Protein AF-A0A1C3XEY3-F1 (afdb_monomer_lite)

Organism: NCBI:txid108015

InterPro domains:
  IPR000515 ABC transporter type 1, transmembrane domain MetI-like [PS50928] (31-128)
  IPR035906 MetI-like superfamily [G3DSA:1.10.3720.10] (16-128)
  IPR035906 MetI-like superfamily [SSF161098] (24-128)

Radius of gyration: 22.17 Å; chains: 1; bounding box: 40×37×71 Å

pLDDT: mean 81.46, std 12.93, range [42.09, 95.56]

Structure (mmCIF, N/CA/C/O backbone):
data_AF-A0A1C3XEY3-F1
#
_entry.id   AF-A0A1C3XEY3-F1
#
loop_
_atom_site.group_PDB
_atom_site.id
_atom_site.type_symbol
_atom_site.label_atom_id
_atom_site.label_alt_id
_atom_site.label_comp_id
_atom_site.label_asym_id
_atom_site.label_entity_id
_atom_site.label_seq_id
_atom_site.pdbx_PDB_ins_code
_atom_site.Cartn_x
_atom_site.Cartn_y
_atom_site.Cartn_z
_atom_site.occupancy
_atom_site.B_iso_or_equiv
_atom_site.auth_seq_id
_atom_site.auth_comp_id
_atom_site.auth_asym_id
_atom_site.auth_atom_id
_atom_site.pdbx_PDB_model_num
ATOM 1 N N . MET A 1 1 ? 16.962 -22.026 -49.492 1.00 42.09 1 MET A N 1
ATOM 2 C CA . MET A 1 1 ? 18.076 -21.141 -49.080 1.00 42.09 1 MET A CA 1
ATOM 3 C C . MET A 1 1 ? 17.468 -19.792 -48.734 1.00 42.09 1 MET A C 1
ATOM 5 O O . MET A 1 1 ? 16.689 -19.281 -49.525 1.00 42.09 1 MET A O 1
ATOM 9 N N . GLN A 1 2 ? 17.653 -19.347 -47.491 1.00 42.31 2 GLN A N 1
ATOM 10 C CA . GLN A 1 2 ? 16.757 -18.420 -46.796 1.00 42.31 2 GLN A CA 1
ATOM 11 C C . GLN A 1 2 ? 16.961 -16.945 -47.156 1.00 42.31 2 GLN A C 1
ATOM 13 O O . GLN A 1 2 ? 18.085 -16.453 -47.213 1.00 42.31 2 GLN A O 1
ATOM 18 N N . ALA A 1 3 ? 15.832 -16.254 -47.316 1.00 49.28 3 ALA A N 1
ATOM 19 C CA . ALA A 1 3 ? 15.715 -14.808 -47.285 1.00 49.28 3 ALA A CA 1
ATOM 20 C C . ALA A 1 3 ? 15.980 -14.313 -45.855 1.00 49.28 3 ALA A C 1
ATOM 22 O O . ALA A 1 3 ? 15.208 -14.593 -44.940 1.00 49.28 3 ALA A O 1
ATOM 23 N N . ILE A 1 4 ? 17.090 -13.602 -45.667 1.00 54.94 4 ILE A N 1
ATOM 24 C CA . ILE A 1 4 ? 17.481 -12.985 -44.399 1.00 54.94 4 ILE A CA 1
ATOM 25 C C . ILE A 1 4 ? 17.882 -11.542 -44.694 1.00 54.94 4 ILE A C 1
ATOM 27 O O . ILE A 1 4 ? 18.643 -11.267 -45.621 1.00 54.94 4 ILE A O 1
ATOM 31 N N . THR A 1 5 ? 17.426 -10.650 -43.816 1.00 52.38 5 THR A N 1
ATOM 32 C CA . THR A 1 5 ? 17.804 -9.236 -43.666 1.00 52.38 5 THR A CA 1
ATOM 33 C C . THR 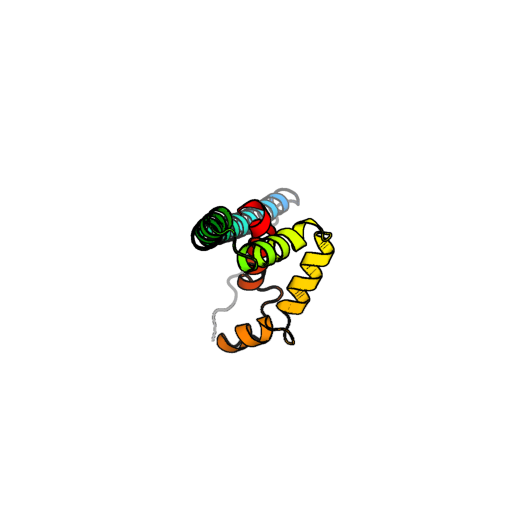A 1 5 ? 16.847 -8.231 -44.308 1.00 52.38 5 THR A C 1
ATOM 35 O O . THR A 1 5 ? 17.197 -7.475 -45.213 1.00 52.38 5 THR A O 1
ATOM 38 N N . VAL A 1 6 ? 15.653 -8.119 -43.715 1.00 53.34 6 VAL A N 1
ATOM 39 C CA . VAL A 1 6 ? 14.925 -6.844 -43.642 1.00 53.34 6 VAL A CA 1
ATOM 40 C C . VAL A 1 6 ? 15.808 -5.869 -42.861 1.00 53.34 6 VAL A C 1
ATOM 42 O O . VAL A 1 6 ? 15.767 -5.769 -41.637 1.00 53.34 6 VAL A O 1
ATOM 45 N N . ARG A 1 7 ? 16.696 -5.188 -43.585 1.00 54.91 7 ARG A N 1
ATOM 46 C CA . ARG A 1 7 ? 17.522 -4.108 -43.058 1.00 54.91 7 ARG A CA 1
ATOM 47 C C . ARG A 1 7 ? 16.610 -2.896 -42.935 1.00 54.91 7 ARG A C 1
ATOM 49 O O . ARG A 1 7 ? 16.480 -2.122 -43.879 1.00 54.91 7 ARG A O 1
ATOM 56 N N . ILE A 1 8 ? 15.974 -2.745 -41.774 1.00 52.28 8 ILE A N 1
ATOM 57 C CA . ILE A 1 8 ? 15.359 -1.488 -41.336 1.00 52.28 8 ILE A CA 1
ATOM 58 C C . ILE A 1 8 ? 16.490 -0.451 -41.248 1.00 52.28 8 ILE A C 1
ATOM 60 O O . ILE A 1 8 ? 17.083 -0.207 -40.200 1.00 52.28 8 ILE A O 1
ATOM 64 N N . ARG A 1 9 ? 16.866 0.118 -42.395 1.00 59.69 9 ARG A N 1
ATOM 65 C CA . ARG A 1 9 ? 17.775 1.253 -42.499 1.00 59.69 9 ARG A CA 1
ATOM 66 C C . ARG A 1 9 ? 16.953 2.479 -42.120 1.00 59.69 9 ARG A C 1
ATOM 68 O O . ARG A 1 9 ? 16.439 3.175 -42.989 1.00 59.69 9 ARG A O 1
ATOM 75 N N . ARG A 1 10 ? 16.799 2.705 -40.810 1.00 51.03 10 ARG A N 1
ATOM 76 C CA . ARG A 1 10 ? 16.353 4.003 -40.297 1.00 51.03 10 ARG A CA 1
ATOM 77 C C . ARG A 1 10 ? 17.367 5.050 -40.780 1.00 51.03 10 ARG A C 1
ATOM 79 O O . ARG A 1 10 ? 18.568 4.835 -40.592 1.00 51.03 10 ARG A O 1
ATOM 86 N N . PRO A 1 11 ? 16.933 6.123 -41.455 1.00 49.00 11 PRO A N 1
ATOM 87 C CA . PRO A 1 11 ? 17.828 7.202 -41.834 1.00 49.00 11 PRO A CA 1
ATOM 88 C C . PRO A 1 11 ? 18.403 7.832 -40.560 1.00 49.00 11 PRO A C 1
ATOM 90 O O . PRO A 1 11 ? 17.687 8.040 -39.581 1.00 49.00 11 PRO A O 1
ATOM 93 N N . ALA A 1 12 ? 19.712 8.077 -40.563 1.00 60.06 12 ALA A N 1
ATOM 94 C CA . ALA A 1 12 ? 20.407 8.785 -39.500 1.00 60.06 12 ALA A CA 1
ATOM 95 C C . ALA A 1 12 ? 19.884 10.229 -39.452 1.00 60.06 12 ALA A C 1
ATOM 97 O O . ALA A 1 12 ? 20.221 11.039 -40.314 1.00 60.06 12 ALA A O 1
ATOM 98 N N . LEU A 1 13 ? 19.021 10.525 -38.480 1.00 62.72 13 LEU A N 1
ATOM 99 C CA . LEU A 1 13 ? 18.548 11.876 -38.190 1.00 62.72 13 LEU A CA 1
ATOM 100 C C . LEU A 1 13 ? 19.409 12.482 -37.069 1.00 62.72 13 LEU A C 1
ATOM 102 O O . LEU A 1 13 ? 19.806 11.767 -36.146 1.00 62.72 13 LEU A O 1
ATOM 106 N N . PRO A 1 14 ? 19.730 13.782 -37.142 1.00 56.19 14 PRO A N 1
ATOM 107 C CA . PRO A 1 14 ? 20.679 14.424 -36.245 1.00 56.19 14 PRO A CA 1
ATOM 108 C C . PRO A 1 14 ? 20.103 14.548 -34.826 1.00 56.19 14 PRO A C 1
ATOM 110 O O . PRO A 1 14 ? 19.281 15.416 -34.561 1.00 56.19 14 PRO A O 1
ATOM 113 N N . GLY A 1 15 ? 20.537 13.656 -33.931 1.00 58.44 15 GLY A N 1
ATOM 114 C CA . GLY A 1 15 ? 20.833 13.847 -32.498 1.00 58.44 15 GLY A CA 1
ATOM 115 C C . GLY A 1 15 ? 19.774 14.350 -31.500 1.00 58.44 15 GLY A C 1
ATOM 116 O O . GLY A 1 15 ? 19.884 14.003 -30.330 1.00 58.44 15 GLY A O 1
ATOM 117 N N . GLY A 1 16 ? 18.775 15.144 -31.898 1.00 58.19 16 GLY A N 1
ATOM 118 C CA . GLY A 1 16 ? 17.861 15.841 -30.977 1.00 58.19 16 GLY A CA 1
ATOM 119 C C . GLY A 1 16 ? 16.405 15.373 -31.021 1.00 58.19 16 GLY A C 1
ATOM 120 O O . GLY A 1 16 ? 15.756 15.305 -29.983 1.00 58.19 16 GLY A O 1
ATOM 121 N N . LEU A 1 17 ? 15.892 15.001 -32.198 1.00 62.38 17 LEU A N 1
ATOM 122 C CA . LEU A 1 17 ? 14.484 14.606 -32.353 1.00 62.38 17 LEU A CA 1
ATOM 123 C C . LEU A 1 17 ? 14.225 13.189 -31.816 1.00 62.38 17 LEU A C 1
ATOM 125 O O . LEU A 1 17 ? 13.300 12.991 -31.042 1.00 62.38 17 LEU A O 1
ATOM 129 N N . THR A 1 18 ? 15.124 12.236 -32.082 1.00 67.69 18 THR A N 1
ATOM 130 C CA . THR A 1 18 ? 14.970 10.842 -31.628 1.00 67.69 18 THR A CA 1
ATOM 131 C C . THR A 1 18 ? 15.078 10.675 -30.116 1.00 67.69 18 THR A C 1
ATOM 133 O O . THR A 1 18 ? 14.483 9.757 -29.567 1.00 67.69 18 THR A O 1
ATOM 136 N N . GLN A 1 19 ? 15.846 11.531 -29.433 1.00 69.00 19 GLN A N 1
ATOM 137 C CA . GLN A 1 19 ? 15.896 11.534 -27.967 1.00 69.00 19 GLN A CA 1
ATOM 138 C C . GLN A 1 19 ? 14.553 11.977 -27.397 1.00 69.00 19 GLN A C 1
ATOM 140 O O . GLN A 1 19 ? 14.028 11.332 -26.498 1.00 69.00 19 GLN A O 1
ATOM 145 N N . MET A 1 20 ? 13.956 13.017 -27.984 1.00 68.88 20 MET A N 1
ATOM 146 C CA . MET A 1 20 ? 12.627 13.470 -27.599 1.00 68.88 20 MET A CA 1
ATOM 147 C C . MET A 1 20 ? 11.582 12.366 -27.833 1.00 68.88 20 MET A C 1
ATOM 149 O O . MET A 1 20 ? 10.813 12.064 -26.930 1.00 68.88 20 MET A O 1
ATOM 153 N N . ASP A 1 21 ? 11.602 11.707 -28.996 1.00 76.50 21 ASP A N 1
ATOM 154 C CA . ASP A 1 21 ? 10.657 10.635 -29.349 1.00 76.50 21 ASP A CA 1
ATOM 155 C C . ASP A 1 21 ? 10.745 9.426 -28.400 1.00 76.50 21 ASP A C 1
ATOM 157 O O . ASP A 1 21 ? 9.726 8.858 -28.005 1.00 76.50 21 ASP A O 1
ATOM 161 N N . VAL A 1 22 ? 11.967 9.033 -28.021 1.00 77.00 22 VAL A N 1
ATOM 162 C CA . VAL A 1 22 ? 12.212 7.932 -27.075 1.00 77.00 22 VAL A CA 1
ATOM 163 C C . VAL A 1 22 ? 11.745 8.318 -25.674 1.00 77.00 22 VAL A C 1
ATOM 165 O O . VAL A 1 22 ? 11.051 7.537 -25.032 1.00 77.00 22 VAL A O 1
ATOM 168 N N . VAL A 1 23 ? 12.035 9.544 -25.233 1.00 82.94 23 VAL A N 1
ATOM 169 C CA . VAL A 1 23 ? 11.568 10.062 -23.940 1.00 82.94 23 VAL A CA 1
ATOM 170 C C . VAL A 1 23 ? 10.038 10.103 -23.885 1.00 82.94 23 VAL A C 1
ATOM 172 O O . VAL A 1 23 ? 9.453 9.658 -22.901 1.00 82.94 23 VAL A O 1
ATOM 175 N N . TRP A 1 24 ? 9.364 10.564 -24.944 1.00 78.06 24 TRP A N 1
ATOM 176 C CA . TRP A 1 24 ? 7.898 10.547 -25.009 1.00 78.06 24 TRP A CA 1
ATOM 177 C C . TRP A 1 24 ? 7.330 9.127 -24.924 1.00 78.06 24 TRP A C 1
ATOM 179 O O . TRP A 1 24 ? 6.333 8.910 -24.232 1.00 78.06 24 TRP A O 1
ATOM 189 N N . ALA A 1 25 ? 7.969 8.156 -25.584 1.00 82.19 25 ALA A N 1
ATOM 190 C CA . ALA A 1 25 ? 7.568 6.756 -25.506 1.00 82.19 25 ALA A CA 1
ATOM 191 C C . ALA A 1 25 ? 7.712 6.208 -24.075 1.00 82.19 25 ALA A C 1
ATOM 193 O O . ALA A 1 25 ? 6.758 5.630 -23.552 1.00 82.19 25 ALA A O 1
ATOM 194 N N . GLU A 1 26 ? 8.836 6.462 -23.402 1.00 87.38 26 GLU A N 1
ATOM 195 C CA . GLU A 1 26 ? 9.065 6.015 -22.020 1.00 87.38 26 GLU A CA 1
ATOM 196 C C . GLU A 1 26 ? 8.107 6.669 -21.016 1.00 87.38 26 GLU A C 1
ATOM 198 O O . GLU A 1 26 ? 7.551 5.990 -20.144 1.00 87.38 26 GLU A O 1
ATOM 203 N N . ILE A 1 27 ? 7.848 7.974 -21.166 1.00 90.25 27 ILE A N 1
ATOM 204 C CA . ILE A 1 27 ? 6.868 8.691 -20.343 1.00 90.25 27 ILE A CA 1
ATOM 205 C C . ILE A 1 27 ? 5.485 8.076 -20.546 1.00 90.25 27 ILE A C 1
ATOM 207 O O . ILE A 1 27 ? 4.802 7.803 -19.564 1.00 90.25 27 ILE A O 1
ATOM 211 N N . SER A 1 28 ? 5.077 7.808 -21.792 1.00 87.38 28 SER A N 1
ATOM 212 C CA . SER A 1 28 ? 3.754 7.242 -22.082 1.00 87.38 28 SER A CA 1
ATOM 213 C C . SER A 1 28 ? 3.553 5.858 -21.457 1.00 87.38 28 SER A C 1
ATOM 215 O O . SER A 1 28 ? 2.496 5.590 -20.885 1.00 87.38 28 SER A O 1
ATOM 217 N N . GLN A 1 29 ? 4.585 5.009 -21.487 1.00 89.69 29 GLN A N 1
ATOM 218 C CA . GLN A 1 29 ? 4.560 3.687 -20.864 1.00 89.69 29 GLN A CA 1
ATOM 219 C C . GLN A 1 29 ? 4.484 3.789 -19.339 1.00 89.69 29 GLN A C 1
ATOM 221 O O . GLN A 1 29 ? 3.672 3.112 -18.710 1.00 89.69 29 GLN A O 1
ATOM 226 N N . SER A 1 30 ? 5.277 4.683 -18.745 1.00 92.56 30 SER A N 1
ATOM 227 C CA . SER A 1 30 ? 5.271 4.921 -17.298 1.00 92.56 30 SER A CA 1
ATOM 228 C C . SER A 1 30 ? 3.931 5.487 -16.823 1.00 92.56 30 SER A C 1
ATOM 230 O O . SER A 1 30 ? 3.423 5.094 -15.771 1.00 92.56 30 SER A O 1
ATOM 232 N N . LEU A 1 31 ? 3.320 6.373 -17.614 1.00 93.44 31 LEU A N 1
ATOM 233 C CA . LEU A 1 31 ? 2.011 6.948 -17.317 1.00 93.44 31 LEU A CA 1
ATOM 234 C C . LEU A 1 31 ? 0.920 5.875 -17.359 1.00 93.44 31 LEU A C 1
ATOM 236 O O . LEU A 1 31 ? 0.106 5.801 -16.442 1.00 93.44 31 LEU A O 1
ATOM 240 N N . ALA A 1 32 ? 0.932 5.025 -18.391 1.00 93.56 32 ALA A N 1
ATOM 241 C CA . ALA A 1 32 ? -0.025 3.934 -18.542 1.00 93.56 32 ALA A CA 1
ATOM 242 C C . ALA A 1 32 ? 0.036 2.963 -17.354 1.00 93.56 32 ALA A C 1
ATOM 244 O O . ALA A 1 32 ? -0.994 2.695 -16.739 1.00 93.56 32 ALA A O 1
ATOM 245 N N . LEU A 1 33 ? 1.241 2.527 -16.966 1.00 92.38 33 LEU A N 1
ATOM 246 C CA . LEU A 1 33 ? 1.440 1.670 -15.792 1.00 92.38 33 LEU A CA 1
ATOM 247 C C . LEU A 1 33 ? 0.982 2.346 -14.496 1.00 92.38 33 LEU A C 1
ATOM 249 O O . LEU A 1 33 ? 0.360 1.705 -13.653 1.00 92.38 33 LEU A O 1
ATOM 253 N N . THR A 1 34 ? 1.261 3.641 -14.332 1.00 93.00 34 THR A N 1
ATOM 254 C CA . THR A 1 34 ? 0.843 4.394 -13.140 1.00 93.00 34 THR A CA 1
ATOM 255 C C . THR A 1 34 ? -0.679 4.494 -13.048 1.00 93.00 34 THR A C 1
ATOM 257 O O . THR A 1 34 ? -1.237 4.310 -11.970 1.00 93.00 34 THR A O 1
ATOM 260 N N . ILE A 1 35 ? -1.361 4.756 -14.168 1.00 94.88 35 ILE A N 1
ATOM 261 C CA . ILE A 1 35 ? -2.829 4.824 -14.234 1.00 94.88 35 ILE A CA 1
ATOM 262 C C . ILE A 1 35 ? -3.444 3.455 -13.935 1.00 94.88 35 ILE A C 1
ATOM 264 O O . ILE A 1 35 ? -4.381 3.366 -13.143 1.00 94.88 35 ILE A O 1
ATOM 268 N N . GLU A 1 36 ? -2.909 2.389 -14.529 1.00 94.38 36 GLU A N 1
ATOM 269 C CA . GLU A 1 36 ? -3.361 1.021 -14.278 1.00 94.38 36 GLU A CA 1
ATOM 270 C C . GLU A 1 36 ? -3.205 0.660 -12.795 1.00 94.38 36 GLU A C 1
ATOM 272 O O . GLU A 1 36 ? -4.175 0.270 -12.143 1.00 94.38 36 GLU A O 1
ATOM 277 N N . LEU A 1 37 ? -2.022 0.903 -12.228 1.00 95.12 37 LEU A N 1
ATOM 278 C CA . LEU A 1 37 ? -1.728 0.672 -10.818 1.00 95.12 37 LEU A CA 1
ATOM 279 C C . LEU A 1 37 ? -2.650 1.478 -9.896 1.00 95.12 37 LEU A C 1
ATOM 281 O O . LEU A 1 37 ? -3.216 0.923 -8.952 1.00 95.12 37 LEU A O 1
ATOM 285 N N . ALA A 1 38 ? -2.805 2.778 -10.156 1.00 93.31 38 ALA A N 1
ATOM 286 C CA . ALA A 1 38 ? -3.634 3.662 -9.347 1.00 93.31 38 ALA A CA 1
ATOM 287 C C . ALA A 1 38 ? -5.103 3.236 -9.403 1.00 93.31 38 ALA A C 1
ATOM 289 O O . ALA A 1 38 ? -5.733 3.108 -8.358 1.00 93.31 38 ALA A O 1
ATOM 290 N N . SER A 1 39 ? -5.631 2.937 -10.594 1.00 94.62 39 SER A N 1
ATOM 291 C CA . SER A 1 39 ? -7.020 2.499 -10.760 1.00 94.62 39 SER A CA 1
ATOM 292 C C . SER A 1 39 ? -7.310 1.197 -10.007 1.00 94.62 39 SER A C 1
ATOM 294 O O . SER A 1 39 ? -8.274 1.140 -9.242 1.00 94.62 39 SER A O 1
ATOM 296 N N . LEU A 1 40 ? -6.442 0.186 -10.132 1.00 94.69 40 LEU A N 1
ATOM 297 C CA . LEU A 1 40 ? -6.559 -1.070 -9.389 1.00 94.69 40 LEU A CA 1
ATOM 298 C C . LEU A 1 40 ? -6.472 -0.845 -7.881 1.00 94.69 40 LEU A C 1
ATOM 300 O O . LEU A 1 40 ? -7.324 -1.324 -7.135 1.00 94.69 40 LEU A O 1
ATOM 304 N N . THR A 1 41 ? -5.477 -0.080 -7.431 1.00 93.19 41 THR A N 1
ATOM 305 C CA . THR A 1 41 ? -5.278 0.228 -6.009 1.00 93.19 41 THR A CA 1
ATOM 306 C C . THR A 1 41 ? -6.502 0.933 -5.427 1.00 93.19 41 THR A C 1
ATOM 308 O O . THR A 1 41 ? -6.991 0.543 -4.369 1.00 93.19 41 THR A O 1
ATOM 311 N N . THR A 1 42 ? -7.051 1.928 -6.127 1.00 93.69 42 THR A N 1
ATOM 312 C CA . THR A 1 42 ? -8.250 2.654 -5.696 1.00 93.69 42 THR A CA 1
ATOM 313 C C . THR A 1 42 ? -9.471 1.746 -5.630 1.00 93.69 42 THR A C 1
ATOM 315 O O . THR A 1 42 ? -10.199 1.797 -4.642 1.00 93.69 42 THR A O 1
ATOM 318 N N . VAL A 1 43 ? -9.698 0.889 -6.630 1.00 95.56 43 VAL A N 1
ATOM 319 C CA . VAL A 1 43 ? -10.821 -0.063 -6.603 1.00 95.56 43 VAL A CA 1
ATOM 320 C C . VAL A 1 43 ? -10.687 -1.025 -5.422 1.00 95.56 43 VAL A C 1
ATOM 322 O O . VAL A 1 43 ? -11.657 -1.239 -4.699 1.00 95.56 43 VAL A O 1
ATOM 325 N N . ILE A 1 44 ? -9.488 -1.553 -5.165 1.00 93.31 44 ILE A N 1
ATOM 326 C CA . ILE A 1 44 ? -9.228 -2.440 -4.023 1.00 93.31 44 ILE A CA 1
ATOM 327 C C . ILE A 1 44 ? -9.489 -1.713 -2.695 1.00 93.31 44 ILE A C 1
ATOM 329 O O . ILE A 1 44 ? -10.166 -2.252 -1.819 1.00 93.31 44 ILE A O 1
ATOM 333 N N . LEU A 1 45 ? -9.006 -0.477 -2.546 1.00 91.75 45 LEU A N 1
ATOM 334 C CA . LEU A 1 45 ? -9.241 0.339 -1.351 1.00 91.75 45 LEU A CA 1
ATOM 335 C C . LEU A 1 45 ? -10.721 0.680 -1.162 1.00 91.75 45 LEU A C 1
ATOM 337 O O . LEU A 1 45 ? -11.203 0.684 -0.035 1.00 91.75 45 LEU A O 1
ATOM 341 N N . LEU A 1 46 ? -11.465 0.924 -2.239 1.00 92.88 46 LEU A N 1
ATOM 342 C CA . LEU A 1 46 ? -12.905 1.147 -2.149 1.00 92.88 46 LEU A CA 1
ATOM 343 C C . LEU A 1 46 ? -13.646 -0.116 -1.708 1.00 92.88 46 LEU A C 1
ATOM 345 O O . LEU A 1 46 ? -14.535 -0.042 -0.866 1.00 92.88 46 LEU A O 1
ATOM 349 N N . LEU A 1 47 ? -13.274 -1.276 -2.247 1.00 94.06 47 LEU A N 1
ATOM 350 C CA . LEU A 1 47 ? -13.942 -2.536 -1.931 1.00 94.06 47 LEU A CA 1
ATOM 351 C C . LEU A 1 47 ? -13.597 -3.074 -0.541 1.00 94.06 47 LEU A C 1
ATOM 353 O O . LEU A 1 47 ? -14.436 -3.732 0.063 1.00 94.06 47 LEU A O 1
ATOM 357 N N . ILE A 1 48 ? -12.386 -2.825 -0.038 1.00 90.44 48 ILE A N 1
ATOM 358 C CA . ILE A 1 48 ? -11.902 -3.391 1.232 1.00 90.44 48 ILE A CA 1
ATOM 359 C C . ILE A 1 48 ? -11.759 -2.314 2.309 1.00 90.44 48 ILE A C 1
ATOM 361 O O . ILE A 1 48 ? -12.217 -2.498 3.433 1.00 90.44 48 ILE A O 1
ATOM 365 N N . GLY A 1 49 ? -11.148 -1.179 1.976 1.00 88.69 49 GLY A N 1
ATOM 366 C CA . GLY A 1 49 ? -10.879 -0.087 2.911 1.00 88.69 49 GLY A CA 1
ATOM 367 C C . GLY A 1 49 ? -12.148 0.599 3.408 1.00 88.69 49 GLY A C 1
ATOM 368 O O . GLY A 1 49 ? -12.294 0.783 4.608 1.00 88.69 49 GLY A O 1
ATOM 369 N N . VAL A 1 50 ? -13.111 0.901 2.533 1.00 91.62 50 VAL A N 1
ATOM 370 C CA . VAL A 1 50 ? -14.378 1.550 2.934 1.00 91.62 50 VAL A CA 1
ATOM 371 C C . VAL A 1 50 ? -15.217 0.696 3.896 1.00 91.62 50 VAL A C 1
ATOM 373 O O . VAL A 1 50 ? -15.625 1.224 4.934 1.00 91.62 50 VAL A O 1
ATOM 376 N N . PRO A 1 51 ? -15.493 -0.600 3.635 1.00 89.56 51 PRO A N 1
ATOM 377 C CA . PRO A 1 51 ? -16.228 -1.408 4.607 1.00 89.56 51 PRO A CA 1
ATOM 378 C C . PRO A 1 51 ? -15.440 -1.612 5.903 1.00 89.56 51 PRO A C 1
ATOM 380 O O . PRO A 1 51 ? -16.048 -1.650 6.973 1.00 89.56 51 PRO A O 1
ATOM 383 N N . LEU A 1 52 ? -14.106 -1.689 5.834 1.00 87.62 52 LEU A N 1
ATOM 384 C CA . LEU A 1 52 ? -13.254 -1.779 7.017 1.00 87.62 52 LEU A CA 1
ATOM 385 C C . LEU A 1 52 ? -13.321 -0.499 7.863 1.00 87.62 52 LEU A C 1
ATOM 387 O O . LEU A 1 52 ? -13.518 -0.591 9.072 1.00 87.62 52 LEU A O 1
ATOM 391 N N . ALA A 1 53 ? -13.242 0.675 7.233 1.00 88.06 53 ALA A N 1
ATOM 392 C CA . ALA A 1 53 ? -13.384 1.982 7.872 1.00 88.06 53 ALA A CA 1
ATOM 393 C C . ALA A 1 53 ? -14.755 2.126 8.539 1.00 88.06 53 ALA A C 1
ATOM 395 O O . ALA A 1 53 ? -14.867 2.513 9.702 1.00 88.06 53 ALA A O 1
ATOM 396 N N . TRP A 1 54 ? -15.815 1.735 7.826 1.00 89.25 54 TRP A N 1
ATOM 397 C CA . TRP A 1 54 ? -17.171 1.745 8.362 1.00 89.25 54 TRP A CA 1
ATOM 398 C C . TRP A 1 54 ? -17.315 0.823 9.579 1.00 89.25 54 TRP A C 1
ATOM 400 O O . TRP A 1 54 ? -17.930 1.204 10.578 1.00 89.25 54 TRP A O 1
ATOM 410 N N . TRP A 1 55 ? -16.724 -0.374 9.525 1.00 88.56 55 TRP A N 1
ATOM 411 C CA . TRP A 1 55 ? -16.739 -1.318 10.640 1.00 88.56 55 TRP A CA 1
ATOM 412 C C . TRP A 1 55 ? -15.952 -0.803 11.850 1.00 88.56 55 TRP A C 1
ATOM 414 O O . TRP A 1 55 ? -16.455 -0.905 12.974 1.00 88.56 55 TRP A O 1
ATOM 424 N N . LEU A 1 56 ? -14.780 -0.196 11.628 1.00 85.94 56 LEU A N 1
ATOM 425 C CA . LEU A 1 56 ? -13.960 0.428 12.672 1.00 85.94 56 LEU A CA 1
ATOM 426 C C . LEU A 1 56 ? -14.697 1.587 13.347 1.00 85.94 56 LEU A C 1
ATOM 428 O O . LEU A 1 56 ? -14.771 1.644 14.573 1.00 85.94 56 LEU A O 1
ATOM 432 N N . ALA A 1 57 ? -15.313 2.466 12.552 1.00 84.50 57 ALA A N 1
ATOM 433 C CA . ALA A 1 57 ? -16.064 3.614 13.048 1.00 84.50 57 ALA A CA 1
ATOM 434 C C . ALA A 1 57 ? -17.298 3.205 13.870 1.00 84.50 57 ALA A C 1
ATOM 436 O O . ALA A 1 57 ? -17.712 3.918 14.786 1.00 84.50 57 ALA A O 1
ATOM 437 N N . ARG A 1 58 ? -17.910 2.056 13.551 1.00 83.25 58 ARG A N 1
ATOM 438 C CA . ARG A 1 58 ? -19.115 1.566 14.236 1.00 83.25 58 ARG A CA 1
ATOM 439 C C . ARG A 1 58 ? -18.807 0.703 15.463 1.00 83.25 58 ARG A C 1
ATOM 441 O O . ARG A 1 58 ? -19.622 0.650 16.384 1.00 83.25 58 ARG A O 1
ATOM 448 N N . SER A 1 59 ? -17.662 0.026 15.488 1.00 79.00 59 SER A N 1
ATOM 449 C CA . SER A 1 59 ? -17.323 -0.961 16.517 1.00 79.00 59 SER A CA 1
ATOM 450 C C . SER A 1 59 ? -16.461 -0.355 17.625 1.00 79.00 59 SER A C 1
ATOM 452 O O . SER A 1 59 ? -15.305 -0.013 17.407 1.00 79.00 59 SER A O 1
ATOM 454 N N . LYS A 1 60 ? -16.990 -0.302 18.856 1.0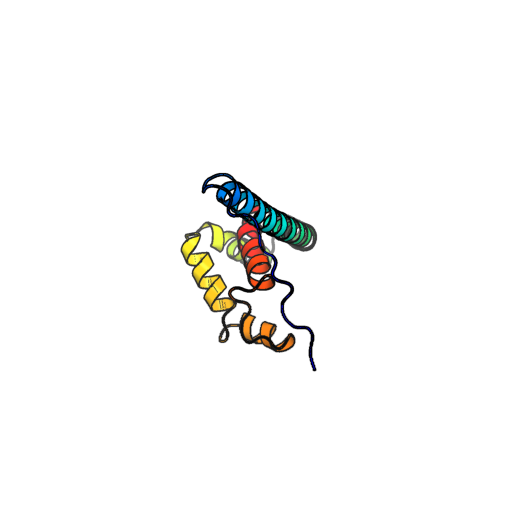0 74.56 60 LYS A N 1
ATOM 455 C CA . LYS A 1 60 ? -16.257 0.112 20.077 1.00 74.56 60 LYS A CA 1
ATOM 456 C C . LYS A 1 60 ? -15.583 -1.055 20.817 1.00 74.56 60 LYS A C 1
ATOM 458 O O . LYS A 1 60 ? -15.413 -1.024 22.031 1.00 74.56 60 LYS A O 1
ATOM 463 N N . THR A 1 61 ? -15.284 -2.140 20.114 1.00 84.62 61 THR A N 1
ATOM 464 C CA . THR A 1 61 ? -14.652 -3.332 20.696 1.00 84.62 61 THR A CA 1
ATOM 465 C C . THR A 1 61 ? -13.133 -3.183 20.725 1.00 84.62 61 THR A C 1
ATOM 467 O O . THR A 1 61 ? -12.575 -2.642 19.775 1.00 84.62 61 THR A O 1
ATOM 470 N N . PHE A 1 62 ? -12.455 -3.771 21.716 1.00 84.38 62 PHE A N 1
ATOM 471 C CA . PHE A 1 62 ? -10.983 -3.776 21.816 1.00 84.38 62 PHE A CA 1
ATOM 472 C C . PHE A 1 62 ? -10.277 -4.261 20.531 1.00 84.38 62 PHE A C 1
ATOM 474 O O . PHE A 1 62 ? -9.231 -3.746 20.155 1.00 84.38 62 PHE A O 1
ATOM 481 N N . ALA A 1 63 ? -10.879 -5.206 19.798 1.00 85.06 63 ALA A N 1
ATOM 482 C CA . ALA A 1 63 ? -10.358 -5.667 18.508 1.00 85.06 63 ALA A CA 1
ATOM 483 C C . ALA A 1 63 ? -10.336 -4.567 17.426 1.00 85.06 63 ALA A C 1
ATOM 485 O O . ALA A 1 63 ? -9.401 -4.513 16.636 1.00 85.06 63 ALA A O 1
ATOM 486 N N . SER A 1 64 ? -11.334 -3.677 17.411 1.00 85.56 64 SER A N 1
ATOM 487 C CA . SER A 1 64 ? -11.402 -2.531 16.488 1.00 85.56 64 SER A CA 1
ATOM 488 C C . SER A 1 64 ? -10.276 -1.540 16.783 1.00 85.56 64 SER A C 1
ATOM 490 O O . SER A 1 64 ? -9.592 -1.079 15.877 1.00 85.56 64 SER A O 1
ATOM 492 N N . GLU A 1 65 ? -10.015 -1.294 18.069 1.00 86.69 65 GLU A N 1
ATOM 493 C CA . GLU A 1 65 ? -8.950 -0.404 18.536 1.00 86.69 65 GLU A CA 1
ATOM 494 C C . GLU A 1 65 ? -7.550 -0.964 18.226 1.00 86.69 65 GLU A C 1
ATOM 496 O O . GLU A 1 65 ? -6.681 -0.247 17.723 1.00 86.69 65 GLU A O 1
ATOM 501 N N . ALA A 1 66 ? -7.344 -2.271 18.421 1.00 90.00 66 ALA A N 1
ATOM 502 C CA . ALA A 1 66 ? -6.105 -2.947 18.037 1.00 90.00 66 ALA A CA 1
ATOM 503 C C . ALA A 1 66 ? -5.860 -2.896 16.517 1.00 90.00 66 ALA A C 1
ATOM 505 O O . ALA A 1 66 ? -4.748 -2.599 16.081 1.00 90.00 66 ALA A O 1
ATOM 506 N N . VAL A 1 67 ? -6.894 -3.143 15.705 1.00 89.44 67 VAL A N 1
ATOM 507 C CA . VAL A 1 67 ? -6.799 -3.074 14.238 1.00 89.44 67 VAL A CA 1
ATOM 508 C C . VAL A 1 67 ? -6.549 -1.640 13.771 1.00 89.44 67 VAL A C 1
ATOM 510 O O . VAL A 1 67 ? -5.668 -1.432 12.945 1.00 89.44 67 VAL A O 1
ATOM 513 N N . ALA A 1 68 ? -7.242 -0.647 14.333 1.00 88.25 68 ALA A N 1
ATOM 514 C CA . ALA A 1 68 ? -7.008 0.766 14.034 1.00 88.25 68 ALA A CA 1
ATOM 515 C C . ALA A 1 68 ? -5.557 1.171 14.326 1.00 88.25 68 ALA A C 1
ATOM 517 O O . ALA A 1 68 ? -4.912 1.813 13.501 1.00 88.25 68 ALA A O 1
ATOM 518 N N . THR A 1 69 ? -5.011 0.720 15.458 1.00 91.19 69 THR A N 1
ATOM 519 C CA . THR A 1 69 ? -3.608 0.965 15.821 1.00 91.19 69 THR A CA 1
ATOM 520 C C . THR A 1 69 ? -2.650 0.308 14.829 1.00 91.19 69 THR A C 1
ATOM 522 O O . THR A 1 69 ? -1.674 0.926 14.415 1.00 91.19 69 THR A O 1
ATOM 525 N N . LEU A 1 70 ? -2.934 -0.928 14.406 1.00 89.75 70 LEU A N 1
ATOM 526 C CA . LEU A 1 70 ? -2.113 -1.647 13.433 1.00 89.75 70 LEU A CA 1
ATOM 527 C C . LEU A 1 70 ? -2.144 -0.986 12.048 1.00 89.75 70 LEU A C 1
ATOM 529 O O . LEU A 1 70 ? -1.113 -0.923 11.384 1.00 89.75 70 LEU A O 1
ATOM 533 N N . ILE A 1 71 ? -3.306 -0.475 11.626 1.00 88.62 71 ILE A N 1
ATOM 534 C CA . ILE A 1 71 ? -3.458 0.244 10.357 1.00 88.62 71 ILE A CA 1
ATOM 535 C C . ILE A 1 71 ? -2.818 1.630 10.431 1.00 88.62 71 ILE A C 1
ATOM 537 O O . ILE A 1 71 ? -2.279 2.063 9.425 1.00 88.62 71 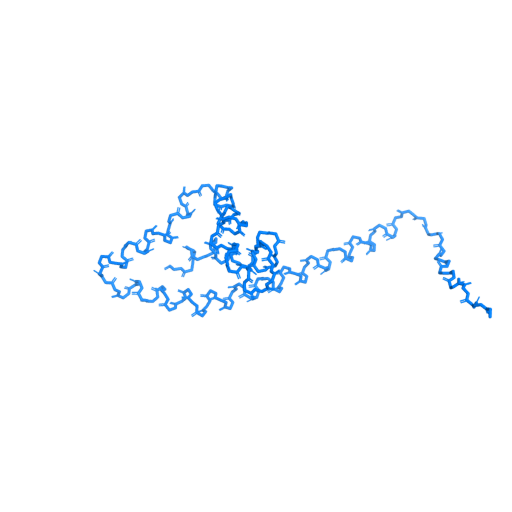ILE A O 1
ATOM 541 N N . ALA A 1 72 ? -2.826 2.300 11.589 1.00 88.94 72 ALA A N 1
ATOM 542 C CA . ALA A 1 72 ? -2.199 3.609 11.793 1.00 88.94 72 ALA A CA 1
ATOM 543 C C . ALA A 1 72 ? -0.679 3.531 12.019 1.00 88.94 72 ALA A C 1
ATOM 545 O O . ALA A 1 72 ? 0.033 4.500 11.756 1.00 88.94 72 ALA A O 1
ATOM 546 N N . LEU A 1 73 ? -0.164 2.377 12.459 1.00 90.69 73 LEU A N 1
ATOM 547 C CA . LEU A 1 73 ? 1.262 2.118 12.671 1.00 90.69 73 LEU A CA 1
ATOM 548 C C . LEU A 1 73 ? 2.158 2.581 11.502 1.00 90.69 73 LEU A C 1
ATOM 550 O O . LEU A 1 73 ? 3.140 3.274 11.769 1.00 90.69 73 LEU A O 1
ATOM 554 N N . PRO A 1 74 ? 1.841 2.284 10.224 1.00 85.38 74 PRO A N 1
ATOM 555 C CA . PRO A 1 74 ? 2.606 2.728 9.066 1.00 85.38 74 PRO A CA 1
ATOM 556 C C . PRO A 1 74 ? 2.811 4.243 9.019 1.00 85.38 74 PRO A C 1
ATOM 558 O O . PRO A 1 74 ? 3.871 4.694 8.607 1.00 85.38 74 PRO A O 1
ATOM 561 N N . LEU A 1 75 ? 1.840 5.027 9.491 1.00 86.50 75 LEU A N 1
ATOM 562 C CA . LEU A 1 75 ? 1.921 6.487 9.508 1.00 86.50 75 LEU A CA 1
ATOM 563 C C . LEU A 1 75 ? 2.977 7.008 10.500 1.00 86.50 75 LEU A C 1
ATOM 565 O O . LEU A 1 75 ? 3.495 8.109 10.335 1.00 86.50 75 LEU A O 1
ATOM 569 N N . VAL A 1 76 ? 3.292 6.214 11.528 1.00 89.00 76 VAL A N 1
ATOM 570 C CA . VAL A 1 76 ? 4.306 6.517 12.551 1.00 89.00 76 VAL A CA 1
ATOM 571 C C . VAL A 1 76 ? 5.704 6.081 12.095 1.00 89.00 76 VAL A C 1
ATOM 573 O O . VAL A 1 76 ? 6.709 6.649 12.525 1.00 89.00 76 VAL A O 1
ATOM 576 N N . LEU A 1 77 ? 5.787 5.077 11.218 1.00 87.31 77 LEU A N 1
ATOM 577 C CA . LEU A 1 77 ? 7.045 4.635 10.626 1.00 87.31 77 LEU A CA 1
ATOM 578 C C . LEU A 1 77 ? 7.492 5.588 9.500 1.00 87.31 77 LEU A C 1
ATOM 580 O O . LEU A 1 77 ? 6.670 6.071 8.723 1.00 87.31 77 LEU A O 1
ATOM 584 N N . PRO A 1 78 ? 8.810 5.808 9.324 1.00 89.19 78 PRO A N 1
ATOM 585 C CA . PRO A 1 78 ? 9.326 6.440 8.117 1.00 89.19 78 PRO A CA 1
ATOM 586 C C . PRO A 1 78 ? 8.896 5.648 6.869 1.00 89.19 78 PRO A C 1
ATOM 588 O O . PRO A 1 78 ? 8.983 4.414 6.879 1.00 89.19 78 PRO A O 1
ATOM 591 N N . PRO A 1 79 ? 8.530 6.309 5.755 1.00 86.94 79 PRO A N 1
ATOM 592 C CA . PRO A 1 79 ? 8.071 5.624 4.542 1.00 86.94 79 PRO A CA 1
ATOM 593 C C . PRO A 1 79 ? 9.122 4.652 3.981 1.00 86.94 79 PRO A C 1
ATOM 595 O O . PRO A 1 79 ? 8.788 3.587 3.464 1.00 86.94 79 PRO A O 1
ATOM 598 N N . THR A 1 80 ? 10.410 4.958 4.160 1.00 91.12 80 THR A N 1
ATOM 599 C CA . THR A 1 80 ? 11.514 4.069 3.773 1.00 91.12 80 THR A CA 1
ATOM 600 C C . THR A 1 80 ? 11.548 2.779 4.601 1.00 91.12 80 THR A C 1
ATOM 602 O O . THR A 1 80 ? 11.819 1.708 4.060 1.00 91.12 80 THR A O 1
ATOM 605 N N . ALA A 1 81 ? 11.246 2.856 5.903 1.00 92.38 81 ALA A N 1
ATOM 606 C CA . ALA A 1 81 ? 11.205 1.686 6.782 1.00 92.38 81 ALA A CA 1
ATOM 607 C C . ALA A 1 81 ? 10.023 0.773 6.433 1.00 92.38 81 ALA A C 1
ATOM 609 O O . ALA A 1 81 ? 10.181 -0.446 6.383 1.00 92.38 81 ALA A O 1
ATOM 610 N N . LEU A 1 82 ? 8.868 1.359 6.101 1.00 90.25 82 LEU A N 1
ATOM 611 C CA . LEU A 1 82 ? 7.733 0.609 5.566 1.00 90.25 82 LEU A CA 1
ATOM 612 C C . LEU A 1 82 ? 8.078 -0.137 4.284 1.00 90.25 82 LEU A C 1
ATOM 614 O O . LEU A 1 82 ? 7.777 -1.323 4.179 1.00 90.25 82 LEU A O 1
ATOM 618 N N . GLY A 1 83 ? 8.733 0.535 3.334 1.00 89.38 83 GLY A N 1
ATOM 619 C CA . GLY A 1 83 ? 9.178 -0.099 2.096 1.00 89.38 83 GLY A CA 1
ATOM 620 C C . GLY A 1 83 ? 10.058 -1.320 2.370 1.00 89.38 83 GLY A C 1
ATOM 621 O O . GLY A 1 83 ? 9.833 -2.383 1.796 1.00 89.38 83 GLY A O 1
ATOM 622 N N . PHE A 1 84 ? 11.002 -1.208 3.309 1.00 90.44 84 PHE A N 1
ATOM 623 C CA . PHE A 1 84 ? 11.841 -2.334 3.716 1.00 90.44 84 PHE A CA 1
ATOM 624 C C . PHE A 1 84 ? 11.036 -3.477 4.351 1.00 90.44 84 PHE A C 1
ATOM 626 O O . PHE A 1 84 ? 11.200 -4.626 3.947 1.00 90.44 84 PHE A O 1
ATOM 633 N N . CYS A 1 85 ? 10.135 -3.185 5.297 1.00 89.69 85 CYS A N 1
ATOM 634 C CA . CYS A 1 85 ? 9.261 -4.200 5.886 1.00 89.69 85 CYS A CA 1
ATOM 635 C C . CYS A 1 85 ? 8.451 -4.929 4.807 1.00 89.69 85 CYS A C 1
ATOM 637 O O . CYS A 1 85 ? 8.458 -6.157 4.770 1.00 89.69 85 CYS A O 1
ATOM 639 N N . VAL A 1 86 ? 7.812 -4.194 3.894 1.00 89.31 86 VAL A N 1
ATOM 640 C CA . VAL A 1 86 ? 7.025 -4.766 2.792 1.00 89.31 86 VAL A CA 1
ATOM 641 C C . VAL A 1 86 ? 7.894 -5.625 1.871 1.00 89.31 86 VAL A C 1
ATOM 643 O O . VAL A 1 86 ? 7.477 -6.723 1.514 1.00 89.31 86 VAL A O 1
ATOM 646 N N . LEU A 1 87 ? 9.116 -5.199 1.537 1.00 89.56 87 LEU A N 1
ATOM 647 C CA . LEU A 1 87 ? 10.051 -6.010 0.748 1.00 89.56 87 LEU A CA 1
ATOM 648 C C . LEU A 1 87 ? 10.429 -7.317 1.455 1.00 89.56 87 LEU A C 1
ATOM 650 O O . LEU A 1 87 ? 10.457 -8.365 0.814 1.00 89.56 87 LEU A O 1
ATOM 654 N N . VAL A 1 88 ? 10.682 -7.278 2.765 1.00 88.81 88 VAL A N 1
ATOM 655 C CA . VAL A 1 88 ? 10.975 -8.480 3.563 1.00 88.81 88 VAL A CA 1
ATOM 656 C C . VAL A 1 88 ? 9.756 -9.407 3.627 1.00 88.81 88 VAL A C 1
ATOM 658 O O . VAL A 1 88 ? 9.895 -10.616 3.451 1.00 88.81 88 VAL A O 1
ATOM 661 N N . LEU A 1 89 ? 8.557 -8.851 3.816 1.00 87.31 89 LEU A N 1
ATOM 662 C CA . LEU A 1 89 ? 7.288 -9.587 3.829 1.00 87.31 89 LEU A CA 1
ATOM 663 C C . LEU A 1 89 ? 6.972 -10.237 2.471 1.00 87.31 89 LEU A C 1
ATOM 665 O O . LEU A 1 89 ? 6.500 -11.374 2.438 1.00 87.31 89 LEU A O 1
ATOM 669 N N . LEU A 1 90 ? 7.234 -9.536 1.364 1.00 85.81 90 LEU A N 1
ATOM 670 C CA . LEU A 1 90 ? 6.993 -10.000 -0.009 1.00 85.81 90 LEU A CA 1
ATOM 671 C C . LEU A 1 90 ? 8.125 -10.859 -0.587 1.00 85.81 90 LEU A C 1
ATOM 673 O O . LEU A 1 90 ? 7.967 -11.431 -1.670 1.00 85.81 90 LEU A O 1
ATOM 677 N N . GLY A 1 91 ? 9.259 -10.928 0.108 1.00 83.69 91 GLY A N 1
ATOM 678 C CA . GLY A 1 91 ? 10.421 -11.700 -0.298 1.00 83.69 91 GLY A CA 1
ATOM 679 C C . GLY A 1 91 ? 10.197 -13.218 -0.238 1.00 83.69 91 GLY A C 1
ATOM 680 O O . GLY A 1 91 ? 9.215 -13.695 0.336 1.00 83.69 91 GLY A O 1
ATOM 681 N N . PRO A 1 92 ? 11.142 -14.006 -0.777 1.00 74.56 92 PRO A N 1
ATOM 682 C CA . PRO A 1 92 ? 11.013 -15.461 -0.926 1.00 74.56 92 PRO A CA 1
ATOM 683 C C . PRO A 1 92 ? 10.891 -16.228 0.400 1.00 74.56 92 PRO A C 1
ATOM 685 O O . PRO A 1 92 ? 10.316 -17.311 0.432 1.00 74.56 92 PRO A O 1
ATOM 688 N N . HIS A 1 93 ? 11.417 -15.676 1.496 1.00 74.25 93 HIS A N 1
ATOM 689 C CA . HIS A 1 93 ? 11.329 -16.262 2.841 1.00 74.25 93 HIS A CA 1
ATOM 690 C C . HIS A 1 93 ? 10.201 -15.661 3.695 1.00 74.25 93 HIS A C 1
ATOM 692 O O . HIS A 1 93 ? 10.017 -16.068 4.840 1.00 74.25 93 HIS A O 1
ATOM 698 N N . GLY A 1 94 ? 9.468 -14.682 3.161 1.00 79.94 94 GLY A N 1
ATOM 699 C CA . GLY A 1 94 ? 8.326 -14.058 3.817 1.00 79.94 94 GLY A CA 1
ATOM 700 C C . GLY A 1 94 ? 6.997 -14.717 3.430 1.00 79.94 94 GLY A C 1
ATOM 701 O O . GLY A 1 94 ? 6.949 -15.560 2.529 1.00 79.94 94 GLY A O 1
ATOM 702 N N . PRO A 1 95 ? 5.882 -14.315 4.066 1.00 77.31 95 PRO A N 1
ATOM 703 C CA . PRO A 1 95 ? 4.548 -14.799 3.708 1.00 77.31 95 PRO A CA 1
ATOM 704 C C . PRO A 1 95 ? 4.204 -14.529 2.236 1.00 77.31 95 PRO A C 1
ATOM 706 O O . PRO A 1 95 ? 3.521 -15.337 1.613 1.00 77.31 95 PRO A O 1
ATOM 709 N N . GLY A 1 96 ? 4.728 -13.457 1.635 1.00 77.25 96 GLY A N 1
ATOM 710 C CA . GLY A 1 96 ? 4.545 -13.187 0.212 1.00 77.25 96 GLY A CA 1
ATOM 711 C C . GLY A 1 96 ? 5.236 -14.194 -0.709 1.00 77.25 96 GLY A C 1
ATOM 712 O O . GLY A 1 96 ? 4.695 -14.478 -1.769 1.00 77.25 96 GLY A O 1
ATOM 713 N N . GLY A 1 97 ? 6.356 -14.807 -0.313 1.00 76.88 97 GLY A N 1
ATOM 714 C CA . GLY A 1 97 ? 6.973 -15.909 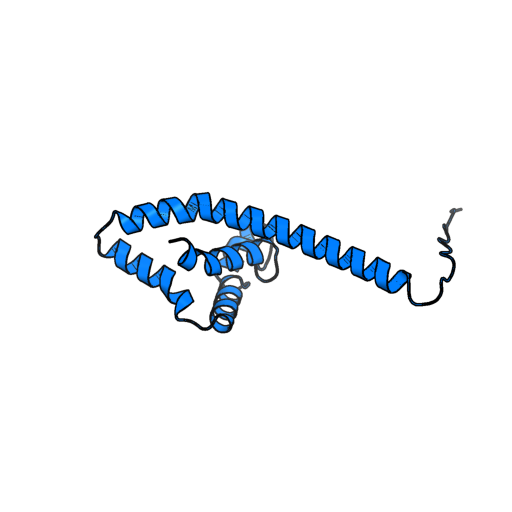-1.063 1.00 76.88 97 GLY A CA 1
ATOM 715 C C . GLY A 1 97 ? 6.114 -17.180 -1.060 1.00 76.88 97 GLY A C 1
ATOM 716 O O . GLY A 1 97 ? 6.019 -17.878 -2.072 1.00 76.88 97 GLY A O 1
ATOM 717 N N . VAL A 1 98 ? 5.403 -17.440 0.044 1.00 75.00 98 VAL A N 1
ATOM 718 C CA . VAL A 1 98 ? 4.424 -18.538 0.133 1.00 75.00 98 VAL A CA 1
ATOM 719 C C . VAL A 1 98 ? 3.232 -18.267 -0.785 1.00 75.00 98 VAL A C 1
ATOM 721 O O . VAL A 1 98 ? 2.813 -19.159 -1.517 1.00 75.00 98 VAL A O 1
ATOM 724 N N . LEU A 1 99 ? 2.725 -17.028 -0.812 1.00 74.00 99 LEU A N 1
ATOM 725 C CA . LEU A 1 99 ? 1.659 -16.629 -1.737 1.00 74.00 99 LEU A CA 1
ATOM 726 C C . LEU A 1 99 ? 2.121 -16.669 -3.206 1.00 74.00 99 LEU A C 1
ATOM 728 O O . LEU A 1 99 ? 1.376 -17.134 -4.065 1.00 74.00 99 LEU A O 1
ATOM 732 N N . ALA A 1 100 ? 3.356 -16.245 -3.490 1.00 78.12 100 ALA A N 1
ATOM 733 C CA . ALA A 1 100 ? 3.964 -16.304 -4.822 1.00 78.12 100 ALA A CA 1
ATOM 734 C C . ALA A 1 100 ? 4.041 -17.743 -5.350 1.00 78.12 100 ALA A C 1
ATOM 736 O O . ALA A 1 100 ? 3.784 -17.994 -6.529 1.00 78.12 100 ALA A O 1
ATOM 737 N N . SER A 1 101 ? 4.320 -18.693 -4.452 1.00 73.31 101 SER A N 1
ATOM 738 C CA . SER A 1 101 ? 4.460 -20.111 -4.786 1.00 73.31 101 SER A CA 1
ATOM 739 C C . SER A 1 101 ? 3.175 -20.708 -5.376 1.00 73.31 101 SER A C 1
ATOM 741 O O . SER A 1 101 ? 3.260 -21.631 -6.182 1.00 73.31 101 SER A O 1
ATOM 743 N N . PHE A 1 102 ? 1.992 -20.164 -5.052 1.00 71.56 102 PHE A N 1
ATOM 744 C CA . PHE A 1 102 ? 0.724 -20.588 -5.668 1.00 71.56 102 PHE A CA 1
ATOM 745 C C . PHE A 1 102 ? 0.604 -20.193 -7.145 1.00 71.56 102 PHE A C 1
ATOM 747 O O . PHE A 1 102 ? -0.066 -20.885 -7.906 1.00 71.56 102 PHE A O 1
ATOM 754 N N . TRP A 1 103 ? 1.271 -19.113 -7.558 1.00 67.62 103 TRP A N 1
ATOM 755 C CA . TRP A 1 103 ? 1.347 -18.665 -8.952 1.00 67.62 103 TRP A CA 1
ATOM 756 C C . TRP A 1 103 ? 2.611 -19.154 -9.678 1.00 67.62 103 TRP A C 1
ATOM 758 O O . TRP A 1 103 ? 2.815 -18.815 -10.839 1.00 67.62 103 TRP A O 1
ATOM 768 N N . GLY A 1 104 ? 3.440 -19.980 -9.026 1.00 65.88 104 GLY A N 1
ATOM 769 C CA . GLY A 1 104 ? 4.687 -20.509 -9.591 1.00 65.88 104 GLY A CA 1
ATOM 770 C C . GLY A 1 104 ? 5.882 -19.552 -9.509 1.00 65.88 104 GLY A C 1
ATOM 771 O O . GLY A 1 104 ? 6.953 -19.870 -10.023 1.00 65.88 104 GLY A O 1
ATOM 772 N N . GLU A 1 105 ? 5.725 -18.412 -8.836 1.00 67.25 105 GLU A N 1
ATOM 773 C CA . GLU A 1 105 ? 6.762 -17.394 -8.672 1.00 67.25 105 GLU A CA 1
ATOM 774 C C . GLU A 1 105 ? 7.503 -17.568 -7.340 1.00 67.25 105 GLU A C 1
ATOM 776 O O . GLU A 1 105 ? 6.931 -17.975 -6.330 1.00 67.25 105 GLU A O 1
ATOM 781 N N . ARG A 1 106 ? 8.802 -17.239 -7.305 1.00 63.06 106 ARG A N 1
ATOM 782 C CA . ARG A 1 106 ? 9.603 -17.340 -6.065 1.00 63.06 106 ARG A CA 1
ATOM 783 C C . ARG A 1 106 ? 9.436 -16.143 -5.130 1.00 63.06 106 ARG A C 1
ATOM 785 O O . ARG A 1 106 ? 9.791 -16.249 -3.961 1.00 63.06 106 ARG A O 1
ATOM 792 N N . THR A 1 107 ? 8.963 -15.000 -5.623 1.00 76.00 107 THR A N 1
ATOM 793 C CA . THR A 1 107 ? 8.868 -13.756 -4.846 1.00 76.00 107 THR A CA 1
ATOM 794 C C . THR A 1 107 ? 7.827 -12.816 -5.441 1.00 76.00 107 THR A C 1
ATOM 796 O O . THR A 1 107 ? 7.704 -12.719 -6.657 1.00 76.00 107 THR A O 1
ATOM 799 N N . LEU A 1 108 ? 7.105 -12.090 -4.586 1.00 81.00 108 LEU A N 1
ATOM 800 C CA . LEU A 1 108 ? 6.240 -10.983 -5.011 1.00 81.00 108 LEU A CA 1
ATOM 801 C C . LEU A 1 108 ? 6.991 -9.646 -5.007 1.00 81.00 108 LEU A C 1
ATOM 803 O O . LEU A 1 108 ? 6.525 -8.682 -5.618 1.00 81.00 108 LEU A O 1
ATOM 807 N N . ALA A 1 109 ? 8.151 -9.568 -4.348 1.00 80.62 109 ALA A N 1
ATOM 808 C CA . ALA A 1 109 ? 8.989 -8.375 -4.381 1.00 80.62 109 ALA A CA 1
ATOM 809 C C . ALA A 1 109 ? 9.379 -8.039 -5.831 1.00 80.62 109 ALA A C 1
ATOM 811 O O . ALA A 1 109 ? 9.811 -8.920 -6.571 1.00 80.62 109 ALA A O 1
ATOM 812 N N . PHE A 1 110 ? 9.226 -6.768 -6.214 1.00 81.94 110 PHE A N 1
ATOM 813 C CA . PHE A 1 110 ? 9.485 -6.247 -7.567 1.00 81.94 110 PHE A CA 1
ATOM 814 C C . PHE A 1 110 ? 8.543 -6.749 -8.674 1.00 81.94 110 PHE A C 1
ATOM 816 O O . PHE A 1 110 ? 8.809 -6.531 -9.853 1.00 81.94 110 PHE A O 1
ATOM 823 N N . THR A 1 111 ? 7.421 -7.376 -8.317 1.00 87.56 111 THR A N 1
ATOM 824 C CA . THR A 1 111 ? 6.356 -7.722 -9.271 1.00 87.56 111 THR A CA 1
ATOM 825 C C . THR A 1 111 ? 5.259 -6.663 -9.268 1.00 87.56 111 THR A C 1
ATOM 827 O O . THR A 1 111 ? 5.090 -5.945 -8.282 1.00 87.56 111 THR A O 1
ATOM 830 N N . PHE A 1 112 ? 4.454 -6.604 -10.333 1.00 87.81 112 PHE A N 1
ATOM 831 C CA . PHE A 1 112 ? 3.287 -5.718 -10.385 1.00 87.81 112 PHE A CA 1
ATOM 832 C C . PHE A 1 112 ? 2.348 -5.931 -9.188 1.00 87.81 112 PHE A C 1
ATOM 834 O O . PHE A 1 112 ? 1.963 -4.972 -8.524 1.00 87.81 112 PHE A O 1
ATOM 841 N N . ALA A 1 113 ? 2.062 -7.190 -8.838 1.00 85.62 113 ALA A N 1
ATOM 842 C CA . ALA A 1 113 ? 1.260 -7.528 -7.664 1.00 85.62 113 ALA A CA 1
ATOM 843 C C . ALA A 1 113 ? 1.893 -7.014 -6.359 1.00 85.62 113 ALA A C 1
ATOM 845 O O . ALA A 1 113 ? 1.194 -6.472 -5.506 1.00 85.62 113 ALA A O 1
ATOM 846 N N . GLY A 1 114 ? 3.217 -7.121 -6.215 1.00 87.69 114 GLY A N 1
ATOM 847 C CA . GLY A 1 114 ? 3.939 -6.565 -5.070 1.00 87.69 114 GLY A CA 1
ATOM 848 C C . GLY A 1 114 ? 3.831 -5.043 -4.974 1.00 87.69 114 GLY A C 1
ATOM 849 O O . GLY A 1 114 ? 3.662 -4.515 -3.875 1.00 87.69 114 GLY A O 1
ATOM 850 N N . ILE A 1 115 ? 3.866 -4.343 -6.113 1.00 91.00 115 ILE A N 1
ATOM 851 C CA . ILE A 1 115 ? 3.667 -2.889 -6.167 1.00 91.00 115 ILE A CA 1
ATOM 852 C C . ILE A 1 115 ? 2.234 -2.541 -5.744 1.00 91.00 115 ILE A C 1
ATOM 854 O O . ILE A 1 115 ? 2.069 -1.686 -4.881 1.00 91.00 115 ILE A O 1
ATOM 858 N N . VAL A 1 116 ? 1.213 -3.245 -6.253 1.00 91.38 116 VAL A N 1
ATOM 859 C CA . VAL A 1 116 ? -0.194 -3.045 -5.847 1.00 91.38 116 VAL A CA 1
ATOM 860 C C . VAL A 1 116 ? -0.361 -3.237 -4.338 1.00 91.38 116 VAL A C 1
ATOM 862 O O . VAL A 1 116 ? -0.942 -2.386 -3.669 1.00 91.38 116 VAL A O 1
ATOM 865 N N . VAL A 1 117 ? 0.182 -4.321 -3.776 1.00 89.62 117 VAL A N 1
ATOM 866 C CA . VAL A 1 117 ? 0.117 -4.587 -2.330 1.00 89.62 117 VAL A CA 1
ATOM 867 C C . VAL A 1 117 ? 0.807 -3.478 -1.535 1.00 89.62 117 VAL A C 1
ATOM 869 O O . VAL A 1 117 ? 0.242 -2.990 -0.559 1.00 89.62 117 VAL A O 1
ATOM 872 N N . GLY A 1 118 ? 1.996 -3.041 -1.961 1.00 89.50 118 GLY A N 1
ATOM 873 C CA . GLY A 1 118 ? 2.709 -1.930 -1.329 1.00 89.50 118 GLY A CA 1
ATOM 874 C C . GLY A 1 118 ? 1.910 -0.625 -1.363 1.00 89.50 118 GLY A C 1
ATOM 875 O O . GLY A 1 118 ? 1.786 0.046 -0.337 1.00 89.50 118 GLY A O 1
ATOM 876 N N . SER A 1 119 ? 1.307 -0.298 -2.509 1.00 90.94 119 SER A N 1
ATOM 877 C CA . SER A 1 119 ? 0.458 0.884 -2.672 1.00 90.94 119 SER A CA 1
ATOM 878 C C . SER A 1 119 ? -0.764 0.831 -1.759 1.00 90.94 119 SER A C 1
ATOM 880 O O . SER A 1 119 ? -1.010 1.794 -1.034 1.00 90.94 119 SER A O 1
ATOM 882 N N . VAL A 1 120 ? -1.475 -0.301 -1.710 1.00 90.81 120 VAL A N 1
ATOM 883 C C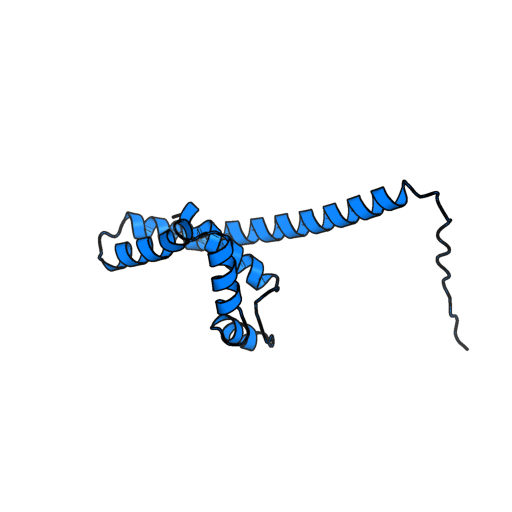A . VAL A 1 120 ? -2.615 -0.498 -0.801 1.00 90.81 120 VAL A CA 1
ATOM 884 C C . VAL A 1 120 ? -2.178 -0.327 0.653 1.00 90.81 120 VAL A C 1
ATOM 886 O O . VAL A 1 120 ? -2.778 0.471 1.362 1.00 90.81 120 VAL A O 1
ATOM 889 N N . LEU A 1 121 ? -1.108 -0.995 1.098 1.00 89.62 121 LEU A N 1
ATOM 890 C CA . LEU A 1 121 ? -0.622 -0.890 2.482 1.00 89.62 121 LEU A CA 1
ATOM 891 C C . LEU A 1 121 ? -0.242 0.543 2.873 1.00 89.62 121 LEU A C 1
ATOM 893 O O . LEU A 1 121 ? -0.520 0.960 3.994 1.00 89.62 121 LEU A O 1
ATOM 897 N N . SER A 1 122 ? 0.357 1.303 1.953 1.00 89.56 122 SER A N 1
ATOM 898 C CA . SER A 1 122 ? 0.705 2.707 2.195 1.00 89.56 122 SER A CA 1
ATOM 899 C C . SER A 1 122 ? -0.514 3.638 2.238 1.00 89.56 122 SER A C 1
ATOM 901 O O . SER A 1 122 ? -0.507 4.619 2.975 1.00 89.56 122 SER A O 1
ATOM 903 N N . ALA A 1 123 ? -1.564 3.328 1.472 1.00 89.69 123 ALA A N 1
ATOM 904 C CA . ALA A 1 123 ? -2.749 4.169 1.324 1.00 89.69 123 ALA A CA 1
ATOM 905 C C . ALA A 1 123 ? -3.880 3.814 2.301 1.00 89.69 123 ALA A C 1
ATOM 907 O O . ALA A 1 123 ? -4.703 4.671 2.610 1.00 89.69 123 ALA A O 1
ATOM 908 N N . LEU A 1 124 ? -3.922 2.580 2.811 1.00 89.62 124 LEU A N 1
ATOM 909 C CA . LEU A 1 124 ? -4.900 2.121 3.800 1.00 89.62 124 LEU A CA 1
ATOM 910 C C . LEU A 1 124 ? -5.071 3.079 4.994 1.00 89.62 124 LEU A C 1
ATOM 912 O O . LEU A 1 124 ? -6.215 3.465 5.222 1.00 89.62 124 LEU A O 1
ATOM 916 N N . PRO A 1 125 ? -4.012 3.526 5.709 1.00 86.94 125 PRO A N 1
ATOM 917 C CA . PRO A 1 125 ? -4.159 4.470 6.828 1.00 86.94 125 PRO A CA 1
ATOM 918 C C . PRO A 1 125 ? -4.738 5.835 6.457 1.00 86.94 125 PRO A C 1
ATOM 920 O O . PRO A 1 125 ? -5.106 6.591 7.346 1.00 86.94 125 PRO A O 1
ATOM 923 N N . LEU A 1 126 ? -4.761 6.188 5.172 1.00 86.38 126 LEU A N 1
ATOM 924 C CA . LEU A 1 126 ? -5.327 7.450 4.700 1.00 86.38 126 LEU A CA 1
ATOM 925 C C . LEU A 1 126 ? -6.823 7.328 4.382 1.00 86.38 126 LEU A C 1
ATOM 927 O O . LEU A 1 126 ? -7.510 8.343 4.308 1.00 86.38 126 LEU A O 1
ATOM 931 N N . VAL A 1 127 ? -7.306 6.107 4.122 1.00 86.38 127 VAL A N 1
ATOM 932 C CA . VAL A 1 127 ? -8.692 5.829 3.707 1.00 86.38 127 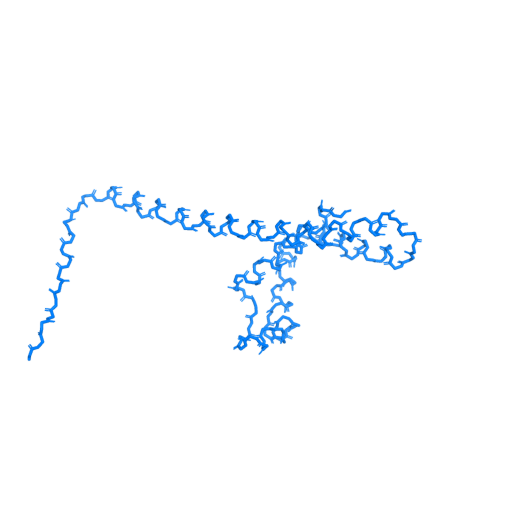VAL A CA 1
ATOM 933 C C . VAL A 1 127 ? -9.581 5.441 4.889 1.00 86.38 127 VAL A C 1
ATOM 935 O O . VAL A 1 127 ? -10.785 5.699 4.831 1.00 86.38 127 VAL A O 1
ATOM 938 N N . VAL A 1 128 ? -9.016 4.797 5.918 1.00 82.44 128 VAL A N 1
ATOM 939 C CA . VAL A 1 128 ? -9.743 4.403 7.141 1.00 82.44 128 VAL A CA 1
ATOM 940 C C . VAL A 1 128 ? -9.816 5.522 8.168 1.00 82.44 128 VAL A C 1
ATOM 942 O O . VAL A 1 128 ? -10.846 5.553 8.877 1.00 82.44 128 VAL A O 1
#

Secondary structure (DSSP, 8-state):
--------------TTHHHHHHHHHHHHHHHHHHHHHHHHHHHHIIIIIHHHHHHHHH--SHHHHHHHHHHHHHHHS-HHHHHHHHHHHHSTTSHHHHHHHHTT-S--TTSHHHHHHHHHHHHHHHH-

Sequence (128 aa):
MQAITVRIRRPALPGGLTQMDVVWAEISQSLALTIELASLTTVILLLIGVPLAWWLARSKTFASEAVATLIALPLVLPPTALGFCVLVLLGPHGPGGVLASFWGERTLAFTFAGIVVGSVLSALPLVV

Foldseek 3Di:
DDDDDPPPCDDDDPDDVVVVVVVVVVVVVVVVLVCVLVVLLVVCCVVPLVVLVVCLVPDPDPVSVVVLCVLCVCVVDDLVVLVVVLLVQQAQPHVVLVVCVVVVHSGPRPPSVSSSVSSNSNCSNVRD